Protein AF-A0A1X7CCR4-F1 (afdb_monomer_lite)

Sequence (120 aa):
MRDNLETMSAADPETPAPAPQPGSATERMTVRRAPNMIAFLITGAAVGAIAGLLVGALGPGSLAYTRGAIIGFFLMTFLIVGATVGAVVALVLDRISLKRSRHVTAEVQDLHGADERPGT

Secondary structure (DSSP, 8-state):
---------------PPPP-----------------HHHHHHHHHHHHHHHHHHHHHHSPP-SSS-HHHHHHHHHHHHHHHHHHHHHHHHHHHHHHHHHH-------------SSS----

pLDDT: mean 73.58, std 18.91, range [41.56, 98.25]

Radius of gyration: 36.18 Å; chains: 1; bounding box: 60×36×118 Å

Organism: NCBI:txid1049583

Structure (mmCIF, N/CA/C/O backbone):
data_AF-A0A1X7CCR4-F1
#
_entry.id   AF-A0A1X7CCR4-F1
#
loop_
_atom_site.group_PDB
_atom_site.id
_atom_site.type_symbol
_atom_site.label_atom_id
_atom_site.label_alt_id
_atom_site.label_comp_id
_atom_site.label_asym_id
_atom_site.label_entity_id
_atom_site.label_seq_id
_atom_site.pdbx_PDB_ins_code
_atom_site.Cartn_x
_atom_site.Cartn_y
_atom_site.Cartn_z
_atom_site.occupancy
_atom_site.B_iso_or_equiv
_atom_site.auth_seq_id
_atom_site.auth_comp_id
_atom_site.auth_asym_id
_atom_site.auth_atom_id
_atom_site.pdbx_PDB_model_num
ATOM 1 N N . MET A 1 1 ? -44.378 9.921 91.751 1.00 42.47 1 MET A N 1
ATOM 2 C CA . MET A 1 1 ? -45.245 9.791 90.563 1.00 42.47 1 MET A CA 1
ATOM 3 C C . MET A 1 1 ? -44.641 10.675 89.485 1.00 42.47 1 MET A C 1
ATOM 5 O O . MET A 1 1 ? -44.371 11.830 89.780 1.00 42.47 1 MET A O 1
ATOM 9 N N . ARG A 1 2 ? -44.289 10.099 88.334 1.00 49.44 2 ARG A N 1
ATOM 10 C CA . ARG A 1 2 ? -43.786 10.803 87.142 1.00 49.44 2 ARG A CA 1
ATOM 11 C C . ARG A 1 2 ? -44.947 11.569 86.526 1.00 49.44 2 ARG A C 1
ATOM 13 O O . ARG A 1 2 ? -45.966 10.916 86.424 1.00 49.44 2 ARG A O 1
ATOM 20 N N . ASP A 1 3 ? -44.753 12.825 86.120 1.00 57.34 3 ASP A N 1
ATOM 21 C CA . ASP A 1 3 ? -45.536 13.530 85.088 1.00 57.34 3 ASP A CA 1
ATOM 22 C C . ASP A 1 3 ? -44.763 14.800 84.681 1.00 57.34 3 ASP A C 1
ATOM 24 O O . ASP A 1 3 ? -45.039 15.902 85.148 1.00 57.34 3 ASP A O 1
ATOM 28 N N . ASN A 1 4 ? -43.721 14.636 83.860 1.00 52.50 4 ASN A N 1
ATOM 29 C CA . ASN A 1 4 ? -43.074 15.766 83.195 1.00 52.50 4 ASN A CA 1
ATOM 30 C C . ASN A 1 4 ? -43.698 15.916 81.810 1.00 52.50 4 ASN A C 1
ATOM 32 O O . ASN A 1 4 ? -43.612 15.007 80.988 1.00 52.50 4 ASN A O 1
ATOM 36 N N . LEU A 1 5 ? -44.323 17.076 81.627 1.00 58.50 5 LEU A N 1
ATOM 37 C CA . LEU A 1 5 ? -44.929 17.611 80.419 1.00 58.50 5 LEU A CA 1
ATOM 38 C C . LEU A 1 5 ? -44.120 17.302 79.153 1.00 58.50 5 LEU A C 1
ATOM 40 O O . LEU A 1 5 ? -43.003 17.789 78.969 1.00 58.50 5 LEU A O 1
ATOM 44 N N . GLU A 1 6 ? -44.757 16.587 78.236 1.00 53.25 6 GLU A N 1
ATOM 45 C CA . GLU A 1 6 ? -44.527 16.778 76.813 1.00 53.25 6 GLU A CA 1
ATOM 46 C C . GLU A 1 6 ? -45.135 18.120 76.372 1.00 53.25 6 GLU A C 1
ATOM 48 O O . GLU A 1 6 ? -46.172 18.555 76.877 1.00 53.25 6 GLU A O 1
ATOM 53 N N . THR A 1 7 ? -44.549 18.692 75.320 1.00 53.72 7 THR A N 1
ATOM 54 C CA . THR A 1 7 ? -45.084 19.767 74.461 1.00 53.72 7 THR A CA 1
ATOM 55 C C . THR A 1 7 ? -44.948 21.212 74.960 1.00 53.72 7 THR A C 1
ATOM 57 O O . THR A 1 7 ? -45.849 21.775 75.565 1.00 53.72 7 THR A O 1
ATOM 60 N N . MET A 1 8 ? -43.860 21.878 74.556 1.00 49.19 8 MET A N 1
ATOM 61 C CA . MET A 1 8 ? -43.960 23.013 73.623 1.00 49.19 8 MET A CA 1
ATOM 62 C C . MET A 1 8 ? -42.579 23.405 73.081 1.00 49.19 8 MET A C 1
ATOM 64 O O . MET A 1 8 ? -41.772 24.034 73.754 1.00 49.19 8 MET A O 1
ATOM 68 N N . SER A 1 9 ? -42.378 23.060 71.806 1.00 55.12 9 SER A N 1
ATOM 69 C CA . SER A 1 9 ? -41.812 23.960 70.801 1.00 55.12 9 SER A CA 1
ATOM 70 C C . SER A 1 9 ? -40.416 24.521 71.092 1.00 55.12 9 SER A C 1
ATOM 72 O O . SER A 1 9 ? -40.225 25.737 71.153 1.00 55.12 9 SER A O 1
ATOM 74 N N . ALA A 1 10 ? -39.418 23.637 71.180 1.00 51.81 10 ALA A N 1
ATOM 75 C CA . ALA A 1 10 ? -38.071 24.033 70.792 1.00 51.81 10 ALA A CA 1
ATOM 76 C C . ALA A 1 10 ? -38.133 24.460 69.319 1.00 51.81 10 ALA A C 1
ATOM 78 O O . ALA A 1 10 ? -38.571 23.689 68.467 1.00 51.81 10 ALA A O 1
ATOM 79 N N . ALA A 1 11 ? -37.788 25.721 69.070 1.00 53.59 11 ALA A N 1
ATOM 80 C CA . ALA A 1 11 ? -37.658 26.286 67.743 1.00 53.59 11 ALA A CA 1
ATOM 81 C C . ALA A 1 11 ? -36.827 25.343 66.868 1.00 53.59 11 ALA A C 1
ATOM 83 O O . ALA A 1 11 ? -35.721 24.971 67.251 1.00 53.59 11 ALA A O 1
ATOM 84 N N . ASP A 1 12 ? -37.392 24.959 65.732 1.00 51.50 12 ASP A N 1
ATOM 85 C CA . ASP A 1 12 ? -36.702 24.303 64.633 1.00 51.50 12 ASP A CA 1
ATOM 86 C C . ASP A 1 12 ? -35.875 25.408 63.954 1.00 51.50 12 ASP A C 1
ATOM 88 O O . ASP A 1 12 ? -36.466 26.286 63.313 1.00 51.50 12 ASP A O 1
ATOM 92 N N . PRO A 1 13 ? -34.545 25.516 64.159 1.00 55.09 13 PRO A N 1
ATOM 93 C CA . PRO A 1 13 ? -33.776 26.327 63.242 1.00 55.09 13 PRO A CA 1
ATOM 94 C C . PRO A 1 13 ? -33.810 25.556 61.930 1.00 55.09 13 PRO A C 1
ATOM 96 O O . PRO A 1 13 ? -33.347 24.417 61.890 1.00 55.09 13 PRO A O 1
ATOM 99 N N . GLU A 1 14 ? -34.384 26.170 60.893 1.00 59.03 14 GLU A N 1
ATOM 100 C CA . GLU A 1 14 ? -34.291 25.704 59.514 1.00 59.03 14 GLU A CA 1
ATOM 101 C C . GLU A 1 14 ? -32.907 25.105 59.276 1.00 59.03 14 GLU A C 1
ATOM 103 O O . GLU A 1 14 ? -31.919 25.819 59.108 1.00 59.03 14 GLU A O 1
ATOM 108 N N . THR A 1 15 ? -32.834 23.778 59.298 1.00 59.09 15 THR A N 1
ATOM 109 C CA . THR A 1 15 ? -31.696 23.069 58.746 1.00 59.09 15 THR A CA 1
ATOM 110 C C . THR A 1 15 ? -31.856 23.274 57.252 1.00 59.09 15 THR A C 1
ATOM 112 O O . THR A 1 15 ? -32.848 22.780 56.707 1.00 59.09 15 THR A O 1
ATOM 115 N N . PRO A 1 16 ? -30.971 24.028 56.572 1.00 63.03 16 PRO A N 1
ATOM 116 C CA . PRO A 1 16 ? -31.104 24.203 55.139 1.00 63.03 16 PRO A CA 1
ATOM 117 C C . PRO A 1 16 ? -31.122 22.812 54.517 1.00 63.03 16 PRO A C 1
ATOM 119 O O . PRO A 1 16 ? -30.173 22.040 54.681 1.00 63.03 16 PRO A O 1
ATOM 122 N N . ALA A 1 17 ? -32.243 22.462 53.882 1.00 64.06 17 ALA A N 1
ATOM 123 C CA . ALA A 1 17 ? -32.366 21.203 53.174 1.00 64.06 17 ALA A CA 1
ATOM 124 C C . ALA A 1 17 ? -31.153 21.083 52.237 1.00 64.06 17 ALA A C 1
ATOM 126 O O . ALA A 1 17 ? -30.835 22.065 51.556 1.00 64.06 17 ALA A O 1
ATOM 127 N N . PRO A 1 18 ? -30.449 19.938 52.215 1.00 64.31 18 PRO A N 1
ATOM 128 C CA . PRO A 1 18 ? -29.300 19.759 51.343 1.00 64.31 18 PRO A CA 1
ATOM 129 C C . PRO A 1 18 ? -29.671 20.182 49.921 1.00 64.31 18 PRO A C 1
ATOM 131 O O . PRO A 1 18 ? -30.595 19.623 49.326 1.00 64.31 18 PRO A O 1
ATOM 134 N N . ALA A 1 19 ? -28.990 21.206 49.397 1.00 61.56 19 ALA A N 1
ATOM 135 C CA . ALA A 1 19 ? -29.158 21.614 48.011 1.00 61.56 19 ALA A CA 1
ATOM 136 C C . ALA A 1 19 ? -28.938 20.377 47.120 1.00 61.56 19 ALA A C 1
ATOM 138 O O . ALA A 1 19 ? -28.028 19.595 47.419 1.00 61.56 19 ALA A O 1
ATOM 139 N N . PRO A 1 20 ? -29.743 20.166 46.060 1.00 55.34 20 PRO A N 1
ATOM 140 C CA . PRO A 1 20 ? -29.570 19.033 45.163 1.00 55.34 20 PRO A CA 1
ATOM 141 C C . PRO A 1 20 ? -28.127 19.005 44.657 1.00 55.34 20 PRO A C 1
ATOM 143 O O . PRO A 1 20 ? -27.732 19.855 43.861 1.00 55.34 20 PRO A O 1
ATOM 146 N N . GLN A 1 21 ? -27.323 18.065 45.159 1.00 57.56 21 GLN A N 1
ATOM 147 C CA . GLN A 1 21 ? -25.978 17.847 44.644 1.00 57.56 21 GLN A CA 1
ATOM 148 C C . GLN A 1 21 ? -26.149 17.462 43.173 1.00 57.56 21 GLN A C 1
ATOM 150 O O . GLN A 1 21 ? -26.845 16.477 42.899 1.00 57.56 21 GLN A O 1
ATOM 155 N N . PRO A 1 22 ? -25.595 18.233 42.218 1.00 55.69 22 PRO A N 1
ATOM 156 C CA . PRO A 1 22 ? -25.604 17.828 40.827 1.00 55.69 22 PRO A CA 1
ATOM 157 C C . PRO A 1 22 ? -24.919 16.467 40.773 1.00 55.69 22 PRO A C 1
ATOM 159 O O . PRO A 1 22 ? -23.750 16.342 41.133 1.00 55.69 22 PRO A O 1
ATOM 162 N N . GLY A 1 23 ? -25.696 15.441 40.428 1.00 51.53 23 GLY A N 1
ATOM 163 C CA . GLY A 1 23 ? -25.233 14.067 40.391 1.00 51.53 23 GLY A CA 1
ATOM 164 C C . GLY A 1 23 ? -23.936 13.962 39.601 1.00 51.53 23 GLY A C 1
ATOM 165 O O . GLY A 1 23 ? -23.782 14.584 38.550 1.00 51.53 23 GLY A O 1
ATOM 166 N N . SER A 1 24 ? -23.024 13.166 40.143 1.00 50.66 24 SER A N 1
ATOM 167 C CA . SER A 1 24 ? -21.851 12.616 39.480 1.00 50.66 24 SER A CA 1
ATOM 168 C C . SER A 1 24 ? -22.153 12.270 38.019 1.00 50.66 24 SER A C 1
ATOM 170 O O . SER A 1 24 ? -22.713 11.221 37.692 1.00 50.66 24 SER A O 1
ATOM 172 N N . ALA A 1 25 ? -21.789 13.174 37.113 1.00 56.50 25 ALA A N 1
ATOM 173 C CA . ALA A 1 25 ? -21.865 12.926 35.687 1.00 56.50 25 ALA A CA 1
ATOM 174 C C . ALA A 1 25 ? -20.730 11.960 35.333 1.00 56.50 25 ALA A C 1
ATOM 176 O O . ALA A 1 25 ? -19.620 12.366 35.013 1.00 56.50 25 ALA A O 1
ATOM 177 N N . THR A 1 26 ? -21.001 10.659 35.452 1.00 52.31 26 THR A N 1
ATOM 178 C CA . THR A 1 26 ? -20.117 9.587 34.990 1.00 52.31 26 THR A CA 1
ATOM 179 C C . THR A 1 26 ? -19.919 9.733 33.480 1.00 52.31 26 THR A C 1
ATOM 181 O O . THR A 1 26 ? -20.725 9.240 32.684 1.00 52.31 26 THR A O 1
ATOM 184 N N . GLU A 1 27 ? -18.870 10.436 33.061 1.00 60.62 27 GLU A N 1
ATOM 185 C CA . GLU A 1 27 ? -18.566 10.625 31.647 1.00 60.62 27 GLU A CA 1
ATOM 186 C C . GLU A 1 27 ? -17.946 9.337 31.086 1.00 60.62 27 GLU A C 1
ATOM 188 O O . GLU A 1 27 ? -16.762 9.038 31.237 1.00 60.62 27 GLU A O 1
ATOM 193 N N . ARG A 1 28 ? -18.789 8.507 30.461 1.00 49.12 28 ARG A N 1
ATOM 194 C CA . ARG A 1 28 ? -18.370 7.272 29.786 1.00 49.12 28 ARG A CA 1
ATOM 195 C C . ARG A 1 28 ? -17.549 7.602 28.540 1.00 49.12 28 ARG A C 1
ATOM 1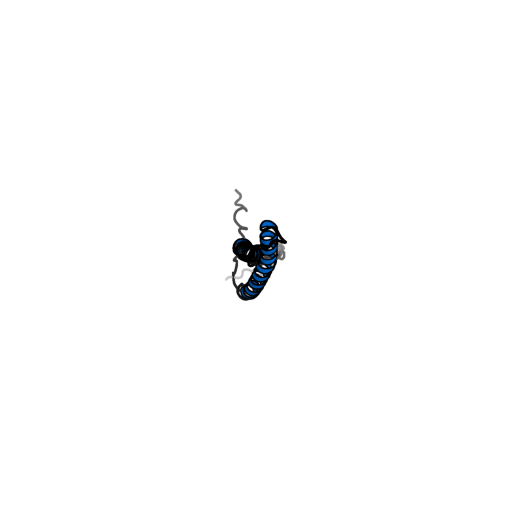97 O O . ARG A 1 28 ? -18.088 7.672 27.437 1.00 49.12 28 ARG A O 1
ATOM 204 N N . MET A 1 29 ? -16.235 7.730 28.687 1.00 56.19 29 MET A N 1
ATOM 205 C CA . MET A 1 29 ? -15.336 7.873 27.544 1.00 56.19 29 MET A CA 1
ATOM 206 C C . MET A 1 29 ? -15.056 6.502 26.909 1.00 56.19 29 MET A C 1
ATOM 208 O O . MET A 1 29 ? -14.300 5.679 27.424 1.00 56.19 29 MET A O 1
ATOM 212 N N . THR A 1 30 ? -15.684 6.225 25.764 1.00 58.41 30 THR A N 1
ATOM 213 C CA . THR A 1 30 ? -15.429 4.995 25.004 1.00 58.41 30 THR A CA 1
ATOM 214 C C . THR A 1 30 ? -14.093 5.109 24.271 1.00 58.41 30 THR A C 1
ATOM 216 O O . THR A 1 30 ? -13.998 5.802 23.255 1.00 58.41 30 THR A O 1
ATOM 219 N N . VAL A 1 31 ? -13.054 4.410 24.731 1.00 57.44 31 VAL A N 1
ATOM 220 C CA . VAL A 1 31 ? -11.801 4.295 23.969 1.00 57.44 31 VAL A CA 1
ATOM 221 C C . VAL A 1 31 ? -12.041 3.365 22.778 1.00 57.44 31 VAL A C 1
ATOM 223 O O . VAL A 1 31 ? -11.957 2.141 22.880 1.00 57.44 31 VAL A O 1
ATOM 226 N N . ARG A 1 32 ? -12.355 3.939 21.612 1.00 55.50 32 ARG A N 1
ATOM 227 C CA . ARG A 1 32 ? -12.316 3.208 20.340 1.00 55.50 32 ARG A CA 1
ATOM 228 C C . ARG A 1 32 ? -10.851 2.950 19.987 1.00 55.50 32 ARG A C 1
ATOM 230 O O . ARG A 1 32 ? -10.178 3.833 19.465 1.00 55.50 32 ARG A O 1
ATOM 237 N N . ARG A 1 33 ? -10.347 1.734 20.217 1.00 57.75 33 ARG A N 1
ATOM 238 C CA . ARG A 1 33 ? -9.147 1.274 19.502 1.00 57.75 33 ARG A CA 1
ATOM 239 C C . ARG A 1 33 ? -9.526 1.104 18.033 1.00 57.75 33 ARG A C 1
ATOM 241 O O . ARG A 1 33 ? -10.094 0.082 17.664 1.00 57.75 33 ARG A O 1
ATOM 248 N N . ALA A 1 34 ? -9.265 2.129 17.225 1.00 57.56 34 ALA A N 1
ATOM 249 C CA . ALA A 1 34 ? -9.381 2.035 15.780 1.00 57.56 34 ALA A CA 1
ATOM 250 C C . ALA A 1 34 ? -8.273 1.096 15.257 1.00 57.56 34 ALA A C 1
ATOM 252 O O . ALA A 1 34 ? -7.095 1.318 15.556 1.00 57.56 34 ALA A O 1
ATOM 253 N N . PRO A 1 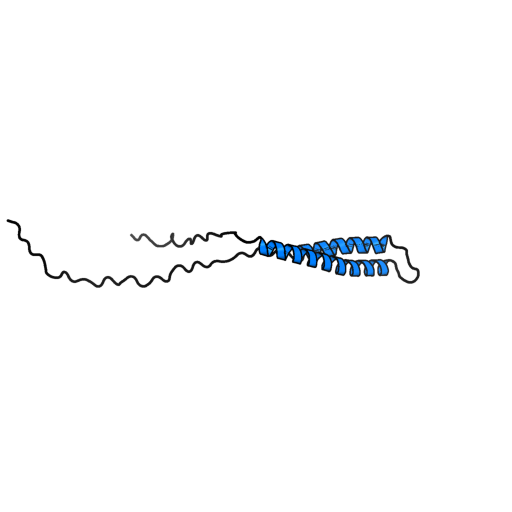35 ? -8.616 0.035 14.516 1.00 63.91 35 PRO A N 1
ATOM 254 C CA . PRO A 1 35 ? -7.661 -0.749 13.742 1.00 63.91 35 PRO A CA 1
ATOM 255 C C . PRO A 1 35 ? -6.823 0.164 12.840 1.00 63.91 35 PRO A C 1
ATOM 257 O O . PRO A 1 35 ? -7.342 1.076 12.197 1.00 63.91 35 PRO A O 1
ATOM 260 N N . ASN A 1 36 ? -5.508 -0.054 12.806 1.00 73.62 36 ASN A N 1
ATOM 261 C CA . ASN A 1 36 ? -4.596 0.825 12.078 1.00 73.62 36 ASN A CA 1
ATOM 262 C C . ASN A 1 36 ? -4.676 0.566 10.561 1.00 73.62 36 ASN A C 1
ATOM 264 O O . ASN A 1 36 ? -3.934 -0.251 10.014 1.00 73.62 36 ASN A O 1
ATOM 268 N N . MET A 1 37 ? -5.567 1.290 9.879 1.00 77.81 37 MET A N 1
ATOM 269 C CA . MET A 1 37 ? -5.731 1.234 8.421 1.00 77.81 37 MET A CA 1
ATOM 270 C C . MET A 1 37 ? -4.442 1.607 7.670 1.00 77.81 37 MET A C 1
ATOM 272 O O . MET A 1 37 ? -4.145 1.030 6.624 1.00 77.81 37 MET A O 1
ATOM 276 N N . ILE A 1 38 ? -3.644 2.525 8.223 1.00 84.19 38 ILE A N 1
ATOM 277 C CA . ILE A 1 38 ? -2.392 2.986 7.611 1.00 84.19 38 ILE A CA 1
ATOM 278 C C . ILE A 1 38 ? -1.360 1.850 7.568 1.00 84.19 38 ILE A C 1
ATOM 280 O O . ILE A 1 38 ? -0.684 1.681 6.556 1.00 84.19 38 ILE A O 1
ATOM 284 N N . ALA A 1 39 ? -1.275 1.021 8.613 1.00 87.19 39 ALA A N 1
ATOM 285 C CA . ALA A 1 39 ? -0.347 -0.112 8.645 1.00 87.19 39 ALA A CA 1
ATOM 286 C C . ALA A 1 39 ? -0.619 -1.120 7.513 1.00 87.19 39 ALA A C 1
ATOM 288 O O . ALA A 1 39 ? 0.315 -1.587 6.857 1.00 87.19 39 ALA A O 1
ATOM 289 N N . PHE A 1 40 ? -1.890 -1.420 7.236 1.00 88.38 40 PHE A N 1
ATOM 290 C CA . PHE A 1 40 ? -2.271 -2.326 6.147 1.00 88.38 40 PHE A CA 1
ATOM 291 C C . PHE A 1 40 ? -2.039 -1.724 4.761 1.00 88.38 40 PHE A C 1
ATOM 293 O O . PHE A 1 40 ? -1.567 -2.424 3.866 1.00 88.38 40 PHE A O 1
ATOM 300 N N . LEU A 1 41 ? -2.317 -0.429 4.595 1.00 92.38 41 LEU A N 1
ATOM 301 C CA . LEU A 1 41 ? -1.992 0.317 3.379 1.00 92.38 41 LEU A CA 1
ATOM 302 C C . LEU A 1 41 ? -0.491 0.258 3.072 1.00 92.38 41 LEU A C 1
ATOM 304 O O . LEU A 1 41 ? -0.113 -0.124 1.968 1.00 92.38 41 LEU A O 1
ATOM 308 N N . ILE A 1 42 ? 0.358 0.579 4.056 1.00 94.62 42 ILE A N 1
ATOM 309 C CA . ILE A 1 42 ? 1.822 0.559 3.906 1.00 94.62 42 ILE A CA 1
ATOM 310 C C . ILE A 1 42 ? 2.312 -0.855 3.600 1.00 94.62 42 ILE A C 1
ATOM 312 O O . ILE A 1 42 ? 3.120 -1.035 2.694 1.00 94.62 42 ILE A O 1
ATOM 316 N N . THR A 1 43 ? 1.806 -1.863 4.313 1.00 94.06 43 THR A N 1
ATOM 317 C CA . THR A 1 43 ? 2.206 -3.259 4.089 1.00 94.06 43 THR A CA 1
ATOM 318 C C . THR A 1 43 ? 1.827 -3.719 2.682 1.00 94.06 43 THR A C 1
ATOM 320 O O . THR A 1 43 ? 2.663 -4.271 1.971 1.00 94.06 43 THR A O 1
ATOM 323 N N . GLY A 1 44 ? 0.596 -3.444 2.239 1.00 95.56 44 GLY A N 1
ATOM 324 C CA . GLY A 1 44 ? 0.143 -3.769 0.886 1.00 95.56 44 GLY A CA 1
ATOM 325 C C . GLY A 1 44 ? 0.947 -3.042 -0.195 1.00 95.56 44 GLY A C 1
ATOM 326 O O . GLY A 1 44 ? 1.386 -3.667 -1.159 1.00 95.56 44 GLY A O 1
ATOM 327 N N . ALA A 1 45 ? 1.207 -1.745 -0.011 1.00 97.00 45 ALA A N 1
ATOM 328 C CA . ALA A 1 45 ? 2.044 -0.949 -0.906 1.00 97.00 45 ALA A CA 1
ATOM 329 C C . ALA A 1 45 ? 3.481 -1.485 -0.979 1.00 97.00 45 ALA A C 1
ATOM 331 O O . ALA A 1 45 ? 4.041 -1.571 -2.067 1.00 97.00 45 ALA A O 1
ATOM 332 N N . ALA A 1 46 ? 4.063 -1.882 0.156 1.00 97.69 46 ALA A N 1
ATOM 333 C CA . ALA A 1 46 ? 5.409 -2.440 0.226 1.00 97.69 46 ALA A CA 1
ATOM 334 C C . ALA A 1 46 ? 5.502 -3.788 -0.501 1.00 97.69 46 ALA A C 1
ATOM 336 O O . ALA A 1 46 ? 6.393 -3.979 -1.326 1.00 97.69 46 ALA A O 1
ATOM 337 N N . VAL A 1 47 ? 4.553 -4.698 -0.258 1.00 97.75 47 VAL A N 1
ATOM 338 C CA . VAL A 1 47 ? 4.478 -5.988 -0.966 1.00 97.75 47 VAL A CA 1
ATOM 339 C C . VAL A 1 47 ? 4.298 -5.768 -2.470 1.00 97.75 47 VAL A C 1
ATOM 341 O O . VAL A 1 47 ? 4.995 -6.390 -3.272 1.00 97.75 47 VAL A O 1
ATOM 344 N N . GLY A 1 48 ? 3.418 -4.841 -2.858 1.00 97.50 48 GLY A N 1
ATOM 345 C CA . GLY A 1 48 ? 3.232 -4.433 -4.248 1.00 97.50 48 GLY A CA 1
ATOM 346 C C . GLY A 1 48 ? 4.517 -3.885 -4.869 1.00 97.50 48 GLY A C 1
ATOM 347 O O . GLY A 1 48 ? 4.942 -4.361 -5.916 1.00 97.50 48 GLY A O 1
ATOM 348 N N . ALA A 1 49 ? 5.193 -2.947 -4.209 1.00 97.94 49 ALA A N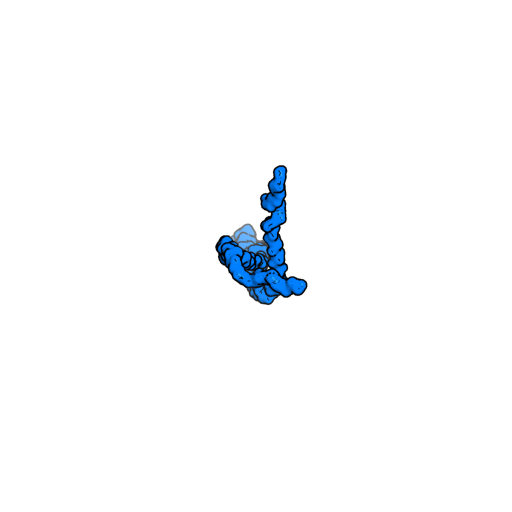 1
ATOM 349 C CA . ALA A 1 49 ? 6.448 -2.376 -4.689 1.00 97.94 49 ALA A CA 1
ATOM 350 C C . ALA A 1 49 ? 7.520 -3.448 -4.916 1.00 97.94 49 ALA A C 1
ATOM 352 O O . ALA A 1 49 ? 8.167 -3.442 -5.961 1.00 97.94 49 ALA A O 1
ATOM 353 N N . ILE A 1 50 ? 7.668 -4.402 -3.989 1.00 97.88 50 ILE A N 1
ATOM 354 C CA . ILE A 1 50 ? 8.592 -5.534 -4.146 1.00 97.88 50 ILE A CA 1
ATOM 355 C C . ILE A 1 50 ? 8.225 -6.349 -5.391 1.00 97.88 50 ILE A C 1
ATOM 357 O O . ILE A 1 50 ? 9.094 -6.626 -6.216 1.00 97.88 50 ILE A O 1
ATOM 361 N N . ALA A 1 51 ? 6.947 -6.688 -5.576 1.00 97.12 51 ALA A N 1
ATOM 362 C CA . ALA A 1 51 ? 6.492 -7.411 -6.761 1.00 97.12 51 ALA A CA 1
ATOM 363 C C . ALA A 1 51 ? 6.749 -6.623 -8.059 1.00 97.12 51 ALA A C 1
ATOM 365 O O . ALA A 1 51 ? 7.278 -7.185 -9.015 1.00 97.12 51 ALA A O 1
ATOM 366 N N . GLY A 1 52 ? 6.455 -5.320 -8.087 1.00 95.69 52 GLY A N 1
ATOM 367 C CA . GLY A 1 52 ? 6.698 -4.451 -9.241 1.00 95.69 52 GLY A CA 1
ATOM 368 C C . GLY A 1 52 ? 8.183 -4.326 -9.590 1.00 95.69 52 GLY A C 1
ATOM 369 O O . GLY A 1 52 ? 8.548 -4.394 -10.764 1.00 95.69 52 GLY A O 1
ATOM 370 N N . LEU A 1 53 ? 9.052 -4.228 -8.578 1.00 96.31 53 LEU A N 1
ATOM 371 C CA . LEU A 1 53 ? 10.505 -4.255 -8.756 1.00 96.31 53 LEU A CA 1
ATOM 372 C C . LEU A 1 53 ? 10.972 -5.582 -9.350 1.00 96.31 53 LEU A C 1
ATOM 374 O O . LEU A 1 53 ? 11.741 -5.571 -10.306 1.00 96.31 53 LEU A O 1
ATOM 378 N N . LEU A 1 54 ? 10.496 -6.715 -8.826 1.00 95.94 54 LEU A N 1
ATOM 379 C CA . LEU A 1 54 ? 10.844 -8.035 -9.354 1.00 95.94 54 LEU A CA 1
ATOM 380 C C . LEU A 1 54 ? 10.377 -8.196 -10.801 1.00 95.94 54 LEU A C 1
ATOM 382 O O . LEU A 1 54 ? 11.162 -8.622 -11.642 1.00 95.94 54 LEU A O 1
ATOM 386 N N . VAL A 1 55 ? 9.144 -7.798 -11.119 1.00 94.69 55 VAL A N 1
ATOM 387 C CA . VAL A 1 55 ? 8.606 -7.858 -12.486 1.00 94.69 55 VAL A CA 1
ATOM 388 C C . VAL A 1 55 ? 9.413 -6.969 -13.431 1.00 94.69 55 VAL A C 1
ATOM 390 O O . VAL A 1 55 ? 9.812 -7.421 -14.501 1.00 94.69 55 VAL A O 1
ATOM 393 N N . GLY A 1 56 ? 9.715 -5.729 -13.043 1.00 92.69 56 GLY A N 1
ATOM 394 C CA . GLY A 1 56 ? 10.500 -4.819 -13.876 1.00 92.69 56 GLY A CA 1
ATOM 395 C C . GLY A 1 56 ? 11.971 -5.228 -14.023 1.00 92.69 56 GLY A C 1
ATOM 396 O O . GLY A 1 56 ? 12.581 -4.988 -15.066 1.00 92.69 56 GLY A O 1
ATOM 397 N N . ALA A 1 57 ? 12.560 -5.849 -12.998 1.00 92.19 57 ALA A N 1
ATOM 398 C CA . ALA A 1 57 ? 13.963 -6.254 -12.990 1.00 92.19 57 ALA A CA 1
ATOM 399 C C . ALA A 1 57 ? 14.199 -7.616 -13.658 1.00 92.19 57 ALA A C 1
ATOM 401 O O . ALA A 1 57 ? 15.180 -7.771 -14.380 1.00 92.19 57 ALA A O 1
ATOM 402 N N . LEU A 1 58 ? 13.314 -8.594 -13.470 1.00 93.31 58 LEU A N 1
ATOM 403 C CA . LEU A 1 58 ? 13.445 -9.928 -14.072 1.00 93.31 58 LEU A CA 1
ATOM 404 C C . LEU A 1 58 ? 12.715 -10.033 -15.417 1.00 93.31 58 LEU A C 1
ATOM 406 O O . LEU A 1 58 ? 12.972 -10.961 -16.181 1.00 93.31 58 LEU A O 1
ATOM 410 N N . GLY A 1 59 ? 11.825 -9.088 -15.721 1.00 86.62 59 GLY A N 1
ATOM 411 C CA . GLY A 1 59 ? 11.092 -9.050 -16.977 1.00 86.62 59 GLY A CA 1
ATOM 412 C C . GLY A 1 59 ? 12.000 -8.890 -18.205 1.00 86.62 59 GLY A C 1
ATOM 413 O O . GLY A 1 59 ? 13.121 -8.357 -18.110 1.00 86.62 59 GLY A O 1
ATOM 414 N N . PRO A 1 60 ? 11.517 -9.333 -19.381 1.00 81.75 60 PRO A N 1
ATOM 415 C CA . PRO A 1 60 ? 12.240 -9.181 -20.632 1.00 81.75 60 PRO A CA 1
ATOM 416 C C . PRO A 1 60 ? 12.496 -7.699 -20.913 1.00 81.75 60 PRO A C 1
ATOM 418 O O . PRO A 1 60 ? 11.628 -6.844 -20.732 1.00 81.75 60 PRO A O 1
ATOM 421 N N . GLY A 1 61 ? 13.723 -7.389 -21.331 1.00 79.88 61 GLY A N 1
ATOM 422 C CA . GLY A 1 61 ? 14.064 -6.037 -21.760 1.00 79.88 61 GLY A CA 1
ATOM 423 C C . GLY A 1 61 ? 13.281 -5.649 -23.012 1.00 79.88 61 GLY A C 1
ATOM 424 O O . GLY A 1 61 ? 12.848 -6.508 -23.778 1.00 79.88 61 GLY A O 1
ATOM 425 N N . SER A 1 62 ? 13.134 -4.349 -23.245 1.00 82.88 62 SER A N 1
ATOM 426 C CA . SER A 1 62 ? 12.578 -3.837 -24.495 1.00 82.88 62 SER A CA 1
ATOM 427 C C . SER A 1 62 ? 13.583 -2.901 -25.160 1.00 82.88 62 SER A C 1
ATOM 429 O O . SER A 1 62 ? 14.339 -2.224 -24.467 1.00 82.88 62 SER A O 1
ATOM 431 N N . LEU A 1 63 ? 13.575 -2.841 -26.494 1.00 82.19 63 LEU A N 1
ATOM 432 C CA . LEU A 1 63 ? 14.372 -1.855 -27.232 1.00 82.19 63 LEU A CA 1
ATOM 433 C C . LEU A 1 63 ? 13.709 -0.469 -27.262 1.00 82.19 63 LEU A C 1
ATOM 435 O O . LEU A 1 63 ? 14.391 0.528 -27.467 1.00 82.19 63 LEU A O 1
ATOM 439 N N . ALA A 1 64 ? 12.391 -0.408 -27.044 1.00 91.25 64 ALA A N 1
ATOM 440 C CA . ALA A 1 64 ? 11.611 0.830 -27.085 1.00 91.25 64 ALA A CA 1
ATOM 441 C C . ALA A 1 64 ? 11.639 1.614 -25.760 1.00 91.25 64 ALA A C 1
ATOM 443 O O . ALA A 1 64 ? 11.521 2.836 -25.754 1.00 91.25 64 ALA A O 1
ATOM 444 N N . TYR A 1 65 ? 11.802 0.918 -24.636 1.00 90.44 65 TYR A N 1
ATOM 445 C CA . TYR A 1 65 ? 11.768 1.483 -23.291 1.00 90.44 65 TYR A CA 1
ATOM 446 C C . TYR A 1 65 ? 13.004 1.091 -22.501 1.00 90.44 65 TYR A C 1
ATOM 448 O O . TYR A 1 65 ? 13.395 -0.079 -22.457 1.00 90.44 65 TYR A O 1
ATOM 456 N N . THR A 1 66 ? 13.575 2.075 -21.808 1.00 93.00 66 THR A N 1
ATOM 457 C CA . THR A 1 66 ? 14.687 1.844 -20.890 1.00 93.00 66 THR A CA 1
ATOM 458 C C . THR A 1 66 ? 14.237 0.973 -19.719 1.00 93.00 66 THR A C 1
ATOM 460 O O . THR A 1 66 ? 13.092 1.029 -19.263 1.00 93.00 66 THR A O 1
ATOM 463 N N . ARG A 1 67 ? 15.164 0.182 -19.176 1.00 90.19 67 ARG A N 1
ATOM 464 C CA . ARG A 1 67 ? 14.882 -0.691 -18.030 1.00 90.19 67 ARG A CA 1
ATOM 465 C C . ARG A 1 67 ? 14.396 0.092 -16.805 1.00 90.19 67 ARG A C 1
ATOM 467 O O . ARG A 1 67 ? 13.479 -0.358 -16.130 1.00 90.19 67 ARG A O 1
ATOM 474 N N . GLY A 1 68 ? 14.948 1.285 -16.570 1.00 93.25 68 GLY A N 1
ATOM 475 C CA . GLY A 1 68 ? 14.487 2.179 -15.504 1.00 93.25 68 GLY A CA 1
ATOM 476 C C . GLY A 1 68 ? 13.026 2.608 -15.671 1.00 93.25 68 GLY A C 1
ATOM 477 O O . GLY A 1 68 ? 12.283 2.599 -14.694 1.00 93.25 68 GLY A O 1
ATOM 478 N N . ALA A 1 69 ? 12.586 2.904 -16.901 1.00 95.44 69 ALA A N 1
ATOM 479 C CA . ALA A 1 69 ? 11.192 3.256 -17.176 1.00 95.44 69 ALA A CA 1
ATOM 480 C C . ALA A 1 69 ? 10.238 2.076 -16.929 1.00 95.44 69 ALA A C 1
ATOM 482 O O . ALA A 1 69 ? 9.196 2.255 -16.305 1.00 95.44 69 ALA A O 1
ATOM 483 N N . ILE A 1 70 ? 10.617 0.864 -17.353 1.00 95.06 70 ILE A N 1
ATOM 484 C CA . ILE A 1 70 ? 9.832 -0.360 -17.119 1.00 95.06 70 ILE A CA 1
ATOM 485 C C . ILE A 1 70 ? 9.699 -0.636 -15.614 1.00 95.06 70 ILE A C 1
ATOM 487 O O . ILE A 1 70 ? 8.594 -0.861 -15.121 1.00 95.06 70 ILE A O 1
ATOM 491 N N . ILE A 1 71 ? 10.811 -0.574 -14.874 1.00 95.56 71 ILE A N 1
ATOM 492 C CA . ILE A 1 71 ? 10.822 -0.761 -13.417 1.00 95.56 71 ILE A CA 1
ATOM 493 C C . ILE A 1 71 ? 9.956 0.295 -12.731 1.00 95.56 71 ILE A C 1
ATOM 495 O O . ILE A 1 71 ? 9.128 -0.054 -11.895 1.00 95.56 71 ILE A O 1
ATOM 499 N N . GLY A 1 72 ? 10.115 1.570 -13.092 1.00 96.06 72 GLY A N 1
ATOM 500 C CA . GLY A 1 72 ? 9.337 2.664 -12.515 1.00 96.06 72 GLY A CA 1
ATOM 501 C C . GLY A 1 72 ? 7.835 2.512 -12.760 1.00 96.06 72 GLY A C 1
ATOM 502 O O . GLY A 1 72 ? 7.047 2.685 -11.832 1.00 96.06 72 GLY A O 1
ATOM 503 N N . PHE A 1 73 ? 7.441 2.123 -13.977 1.00 96.06 73 PHE A N 1
ATOM 504 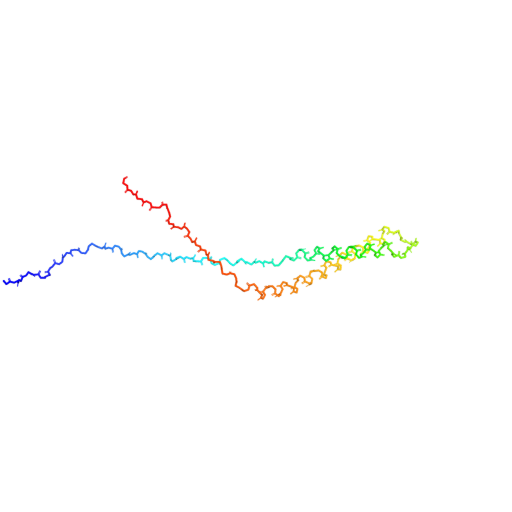C CA . PHE A 1 73 ? 6.045 1.856 -14.323 1.00 96.06 73 PHE A CA 1
ATOM 505 C C . PHE A 1 73 ? 5.460 0.740 -13.454 1.00 96.06 73 PHE A C 1
ATOM 507 O O . PHE A 1 73 ? 4.476 0.965 -12.752 1.00 96.06 73 PHE A O 1
ATOM 514 N N . PHE A 1 74 ? 6.094 -0.437 -13.430 1.00 96.31 74 PHE A N 1
ATOM 515 C CA . PHE A 1 74 ? 5.591 -1.559 -12.639 1.00 96.31 74 PHE A CA 1
ATOM 516 C C . PHE A 1 74 ? 5.621 -1.283 -11.138 1.00 96.31 74 PHE A C 1
ATOM 518 O O . PHE A 1 74 ? 4.674 -1.652 -10.451 1.00 96.31 74 PHE A O 1
ATOM 525 N N . LEU A 1 75 ? 6.645 -0.599 -10.624 1.00 97.31 75 LEU A N 1
ATOM 526 C CA . LEU A 1 75 ? 6.687 -0.171 -9.227 1.00 97.31 75 LEU A CA 1
ATOM 527 C C . LEU A 1 75 ? 5.472 0.693 -8.891 1.00 97.31 75 LEU A C 1
ATOM 529 O O . LEU A 1 75 ? 4.775 0.391 -7.929 1.00 97.31 75 LEU A O 1
ATOM 533 N N . MET A 1 76 ? 5.180 1.725 -9.687 1.00 97.94 76 MET A N 1
ATOM 534 C CA . MET A 1 76 ? 4.055 2.628 -9.430 1.00 97.94 76 MET A CA 1
ATOM 535 C C . MET A 1 76 ? 2.710 1.902 -9.544 1.00 97.94 76 MET A C 1
ATOM 537 O O . MET A 1 76 ? 1.859 2.020 -8.663 1.00 97.94 76 MET A O 1
ATOM 541 N N . THR A 1 77 ? 2.526 1.101 -10.597 1.00 97.81 77 THR A N 1
ATOM 542 C CA . THR A 1 77 ? 1.298 0.324 -10.808 1.00 97.81 77 THR A CA 1
ATOM 543 C C . THR A 1 77 ? 1.060 -0.658 -9.665 1.00 97.81 77 THR A C 1
ATOM 545 O O . THR A 1 77 ? -0.026 -0.672 -9.086 1.00 97.81 77 THR A O 1
ATOM 548 N N . PHE A 1 78 ? 2.065 -1.454 -9.294 1.00 97.94 78 PHE A N 1
ATOM 549 C CA . PHE A 1 78 ? 1.917 -2.422 -8.211 1.00 97.94 78 PHE A CA 1
ATOM 550 C C . PHE A 1 78 ? 1.839 -1.762 -6.834 1.00 97.94 78 PHE A C 1
ATOM 552 O O . PHE A 1 78 ? 1.197 -2.322 -5.951 1.00 97.94 78 PHE A O 1
ATOM 559 N N . LEU A 1 79 ? 2.422 -0.580 -6.632 1.00 97.88 79 LEU A N 1
ATOM 560 C CA . LEU A 1 79 ? 2.252 0.185 -5.397 1.00 97.88 79 LEU A CA 1
ATOM 561 C C . LEU A 1 79 ? 0.786 0.595 -5.211 1.00 97.88 79 LEU A C 1
ATOM 563 O O . LEU A 1 79 ? 0.226 0.375 -4.140 1.00 97.88 79 LEU A O 1
ATOM 567 N N . ILE A 1 80 ? 0.138 1.109 -6.263 1.00 98.25 80 ILE A N 1
ATOM 568 C CA . ILE A 1 80 ? -1.285 1.485 -6.234 1.00 98.25 80 ILE A CA 1
ATOM 569 C C . ILE A 1 80 ? -2.169 0.251 -6.023 1.00 98.25 80 ILE A C 1
ATOM 571 O O . ILE A 1 80 ? -3.041 0.253 -5.150 1.00 98.25 80 ILE A O 1
ATOM 575 N N . VAL A 1 81 ? -1.939 -0.820 -6.788 1.00 98.06 81 VAL A N 1
ATOM 576 C CA . VAL A 1 81 ? -2.710 -2.068 -6.665 1.00 98.06 81 VAL A CA 1
ATOM 577 C C . VAL A 1 81 ? -2.518 -2.688 -5.279 1.00 98.06 81 VAL A C 1
ATOM 579 O O . VAL A 1 81 ? -3.497 -3.012 -4.611 1.00 98.06 81 VAL A O 1
ATOM 582 N N . GLY A 1 82 ? -1.276 -2.792 -4.808 1.00 97.12 82 GLY A N 1
ATOM 583 C CA . GLY A 1 82 ? -0.932 -3.343 -3.499 1.00 97.12 82 GLY A CA 1
ATOM 584 C C . GLY A 1 82 ? -1.521 -2.534 -2.347 1.00 97.12 82 GLY A C 1
ATOM 585 O O . GLY A 1 82 ? -2.102 -3.113 -1.430 1.00 97.12 82 GLY A O 1
ATOM 586 N N . ALA A 1 83 ? -1.459 -1.201 -2.415 1.00 96.31 83 ALA A N 1
ATOM 587 C CA . ALA A 1 83 ? -2.101 -0.321 -1.441 1.00 96.31 83 ALA A CA 1
ATOM 588 C C . ALA A 1 83 ? -3.623 -0.515 -1.433 1.00 96.31 83 ALA A C 1
ATOM 590 O O . ALA A 1 83 ? -4.222 -0.637 -0.368 1.00 96.31 83 ALA A O 1
ATOM 591 N N . THR A 1 84 ? -4.247 -0.610 -2.610 1.00 96.25 84 THR A N 1
ATOM 592 C CA . THR A 1 84 ? -5.698 -0.811 -2.737 1.00 96.25 84 THR A CA 1
ATOM 593 C C . THR A 1 84 ? -6.121 -2.137 -2.111 1.00 96.25 84 THR A C 1
ATOM 595 O O . THR A 1 84 ? -7.039 -2.167 -1.295 1.00 96.25 84 THR A O 1
ATOM 598 N N . VAL A 1 85 ? -5.416 -3.230 -2.417 1.00 95.50 85 VAL A N 1
ATOM 599 C CA . VAL A 1 85 ? -5.675 -4.546 -1.811 1.00 95.50 85 VAL A CA 1
ATOM 600 C C . VAL A 1 85 ? -5.445 -4.501 -0.299 1.00 95.50 85 VAL A C 1
ATOM 602 O O . VAL A 1 85 ? -6.293 -4.967 0.459 1.00 95.50 85 VAL A O 1
ATOM 605 N N . GLY A 1 86 ? -4.349 -3.883 0.153 1.00 91.69 86 GLY A N 1
ATOM 606 C CA . GLY A 1 86 ? -4.058 -3.689 1.573 1.00 91.69 86 GLY A CA 1
ATOM 607 C C . GLY A 1 86 ? -5.169 -2.927 2.296 1.00 91.69 86 GLY A C 1
ATOM 608 O O . GLY A 1 86 ? -5.622 -3.363 3.350 1.00 91.69 86 GLY A O 1
ATOM 609 N N . ALA A 1 87 ? -5.681 -1.849 1.700 1.00 91.31 87 ALA A N 1
ATOM 610 C CA . ALA A 1 87 ? -6.799 -1.077 2.233 1.00 91.31 87 ALA A CA 1
ATOM 611 C C . ALA A 1 87 ? -8.093 -1.894 2.291 1.00 91.31 87 ALA A C 1
ATOM 613 O O . ALA A 1 87 ? -8.779 -1.870 3.308 1.00 91.31 87 ALA A O 1
ATOM 614 N N . VAL A 1 88 ? -8.423 -2.654 1.242 1.00 91.62 88 VAL A N 1
ATOM 615 C CA . VAL A 1 88 ? -9.608 -3.527 1.235 1.00 91.62 88 VAL A CA 1
ATOM 616 C C . VAL A 1 88 ? -9.519 -4.559 2.360 1.00 91.62 88 VAL A C 1
ATOM 618 O O . VAL A 1 88 ? -10.476 -4.722 3.115 1.00 91.62 88 VAL A O 1
ATOM 621 N N . VAL A 1 89 ? -8.362 -5.202 2.535 1.00 87.69 89 VAL A N 1
ATOM 622 C CA . VAL A 1 89 ? -8.122 -6.136 3.648 1.00 87.69 89 VAL A CA 1
ATOM 623 C C . VAL A 1 89 ? -8.254 -5.425 4.997 1.00 87.69 89 VAL A C 1
ATOM 625 O O . VAL A 1 89 ? -8.900 -5.956 5.902 1.00 87.69 89 VAL A O 1
ATOM 628 N N . ALA A 1 90 ? -7.719 -4.207 5.121 1.00 85.38 90 ALA A N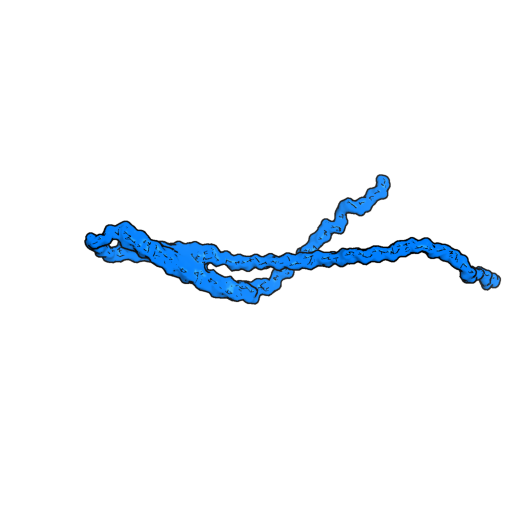 1
ATOM 629 C CA . ALA A 1 90 ? -7.859 -3.383 6.317 1.00 85.38 90 ALA A CA 1
ATOM 630 C C . ALA A 1 90 ? -9.328 -3.115 6.648 1.00 85.38 90 ALA A C 1
ATOM 632 O O . ALA A 1 90 ? -9.721 -3.285 7.792 1.00 85.38 90 ALA A O 1
ATOM 633 N N . LEU A 1 91 ? -10.144 -2.745 5.658 1.00 83.38 91 LEU A N 1
ATOM 634 C CA . LEU A 1 91 ? -11.570 -2.459 5.829 1.00 83.38 91 LEU A CA 1
ATOM 635 C C . LEU A 1 91 ? -12.364 -3.709 6.219 1.00 83.38 91 LEU A C 1
ATOM 637 O O . LEU A 1 91 ? -13.276 -3.637 7.043 1.00 83.38 91 LEU A O 1
ATOM 641 N N . VAL A 1 92 ? -12.017 -4.868 5.654 1.00 84.94 92 VAL A N 1
ATOM 642 C CA . VAL A 1 92 ? -12.634 -6.149 6.027 1.00 84.94 92 VAL A CA 1
ATOM 643 C C . VAL A 1 92 ? -12.296 -6.504 7.476 1.00 84.94 92 VAL A C 1
ATOM 645 O O . VAL A 1 92 ? -13.186 -6.877 8.242 1.00 84.94 92 VAL A O 1
ATOM 648 N N . LEU A 1 93 ? -11.037 -6.346 7.886 1.00 79.12 93 LEU A N 1
ATOM 649 C CA . LEU A 1 93 ? -10.617 -6.588 9.268 1.00 79.12 93 LEU A CA 1
ATOM 650 C C . LEU A 1 93 ? -11.175 -5.541 10.233 1.00 79.12 93 LEU A C 1
ATOM 652 O O . LEU A 1 93 ? -11.600 -5.897 11.330 1.00 79.12 93 LEU A O 1
ATOM 656 N N . ASP A 1 94 ? -11.253 -4.280 9.819 1.00 72.06 94 ASP A N 1
ATOM 657 C CA . ASP A 1 94 ? -11.853 -3.188 10.580 1.00 72.06 94 ASP A CA 1
ATOM 658 C C . ASP A 1 94 ? -13.335 -3.463 10.849 1.00 72.06 94 ASP A C 1
ATOM 660 O O . ASP A 1 94 ? -13.777 -3.401 11.994 1.00 72.06 94 ASP A O 1
ATOM 664 N N . ARG A 1 95 ? -14.086 -3.930 9.840 1.00 63.97 95 ARG A N 1
ATOM 665 C CA . ARG A 1 95 ? -15.474 -4.408 9.996 1.00 63.97 95 ARG A CA 1
ATOM 666 C C . ARG A 1 95 ? -15.602 -5.513 11.046 1.00 63.97 95 ARG A C 1
ATOM 668 O O . ARG A 1 95 ? -16.563 -5.513 11.817 1.00 63.97 95 ARG A O 1
ATOM 675 N N . ILE A 1 96 ? -14.660 -6.456 11.084 1.00 63.47 96 ILE A N 1
ATOM 676 C CA . ILE A 1 96 ? -14.660 -7.552 12.065 1.00 63.47 96 ILE A CA 1
ATOM 677 C C . ILE A 1 96 ? -14.294 -7.022 13.458 1.00 63.47 96 ILE A C 1
ATOM 679 O O . ILE A 1 96 ? -14.911 -7.411 14.452 1.00 63.47 96 ILE A O 1
ATOM 683 N N . SER A 1 97 ? -13.340 -6.097 13.536 1.00 56.34 97 SER A N 1
ATOM 684 C CA . SER A 1 97 ? -12.856 -5.520 14.789 1.00 56.34 97 SER A CA 1
ATOM 685 C C . SER A 1 97 ? -13.881 -4.576 15.425 1.00 56.34 97 SER A C 1
ATOM 687 O O . SER A 1 97 ? -14.115 -4.665 16.627 1.00 56.34 97 SER A O 1
ATOM 689 N N . LEU A 1 98 ? -14.600 -3.779 14.628 1.00 56.03 98 LEU A N 1
ATOM 690 C CA . LEU A 1 98 ? -15.771 -2.996 15.048 1.00 56.03 98 LEU A CA 1
ATOM 691 C C . LEU A 1 98 ? -16.836 -3.874 15.718 1.00 56.03 98 LEU A C 1
ATOM 693 O O . LEU A 1 98 ? -17.470 -3.453 16.683 1.00 56.0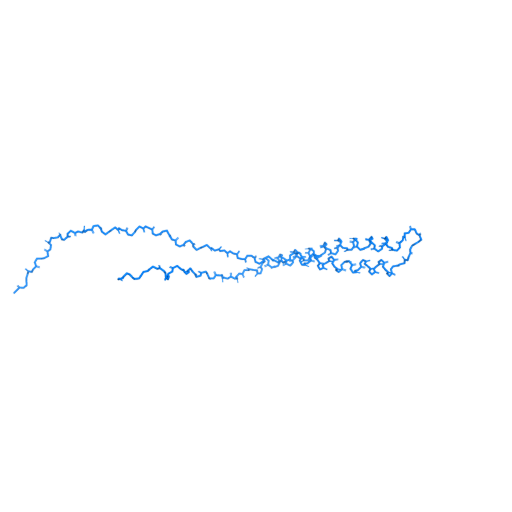3 98 LEU A O 1
ATOM 697 N N . LYS A 1 99 ? -17.012 -5.112 15.239 1.00 51.97 99 LYS A N 1
ATOM 698 C CA . LYS A 1 99 ? -17.947 -6.080 15.827 1.00 51.97 99 LYS A CA 1
ATOM 699 C C . LYS A 1 99 ? -17.395 -6.741 17.098 1.00 51.97 99 LYS A C 1
ATOM 701 O O . LYS A 1 99 ? -18.178 -7.192 17.932 1.00 51.97 99 LYS A O 1
ATOM 706 N N . ARG A 1 100 ? -16.066 -6.812 17.249 1.00 51.75 100 ARG A N 1
ATOM 707 C CA . ARG A 1 100 ? -15.381 -7.511 18.350 1.00 51.75 100 ARG A CA 1
ATOM 708 C C . ARG A 1 100 ? -14.955 -6.606 19.509 1.00 51.75 100 ARG A C 1
ATOM 710 O O . ARG A 1 100 ? -14.786 -7.111 20.610 1.00 51.75 100 ARG A O 1
ATOM 717 N N . SER A 1 101 ? -14.867 -5.291 19.326 1.00 47.12 101 SER A N 1
ATOM 718 C CA . SER A 1 101 ? -14.518 -4.324 20.386 1.00 47.12 101 SER A CA 1
ATOM 719 C C . SER A 1 101 ? -15.638 -4.049 21.403 1.00 47.12 101 SER A C 1
ATOM 721 O O . SER A 1 101 ? -15.625 -3.029 22.091 1.00 47.12 101 SER A O 1
ATOM 723 N N . ARG A 1 102 ? -16.607 -4.956 21.541 1.00 48.88 102 ARG A N 1
ATOM 724 C CA . ARG A 1 102 ? -17.579 -4.915 22.632 1.00 48.88 102 ARG A CA 1
ATOM 725 C C . ARG A 1 102 ? -16.872 -5.425 23.897 1.00 48.88 102 ARG A C 1
ATOM 727 O O . ARG A 1 102 ? -16.426 -6.566 23.912 1.00 48.88 102 ARG A O 1
ATOM 734 N N . HIS A 1 103 ? -16.835 -4.584 24.933 1.00 41.56 103 HIS A N 1
ATOM 735 C CA . HIS A 1 103 ? -16.408 -4.870 26.315 1.00 41.56 103 HIS A CA 1
ATOM 736 C C . HIS A 1 103 ? -14.918 -4.664 26.647 1.00 41.56 103 HIS A C 1
ATOM 738 O O . HIS A 1 103 ? -14.203 -5.604 26.970 1.00 41.56 103 HIS A O 1
ATOM 744 N N . VAL A 1 104 ? -14.469 -3.405 26.682 1.00 48.91 104 VAL A N 1
ATOM 745 C CA . VAL A 1 104 ? -13.466 -2.998 27.681 1.00 48.91 104 VAL A CA 1
ATOM 746 C C . VAL A 1 104 ? -14.141 -1.967 28.574 1.00 48.91 104 VAL A C 1
ATOM 748 O O . VAL A 1 104 ? -14.346 -0.820 28.183 1.00 48.91 104 VAL A O 1
ATOM 751 N N . THR A 1 105 ? -14.598 -2.437 29.728 1.00 46.41 105 THR A N 1
ATOM 752 C CA . THR A 1 105 ? -15.164 -1.633 30.808 1.00 46.41 105 THR A CA 1
ATOM 753 C C . THR A 1 105 ? -14.006 -0.871 31.445 1.00 46.41 105 THR A C 1
ATOM 755 O O . THR A 1 105 ? -13.130 -1.490 32.040 1.00 46.41 105 THR A O 1
ATOM 758 N N . ALA A 1 106 ? -13.948 0.445 31.258 1.00 51.78 106 ALA A N 1
ATOM 759 C CA . ALA A 1 106 ? -13.021 1.295 31.994 1.00 51.78 106 ALA A CA 1
ATOM 760 C C . ALA A 1 106 ? -13.742 1.791 33.251 1.00 51.78 106 ALA A C 1
ATOM 762 O O . ALA A 1 106 ? -14.745 2.497 33.153 1.00 51.78 106 ALA A O 1
ATOM 763 N N . GLU A 1 107 ? -13.265 1.358 34.413 1.00 54.72 107 GLU A N 1
ATOM 764 C CA . GLU A 1 107 ? -13.646 1.905 35.711 1.00 54.72 107 GLU A CA 1
ATOM 765 C C . GLU A 1 107 ? -12.813 3.175 35.927 1.00 54.72 107 GLU A C 1
ATOM 767 O O . GLU A 1 107 ? -11.588 3.112 36.021 1.00 54.72 107 GLU A O 1
ATOM 772 N N . VAL A 1 108 ? -13.468 4.337 35.898 1.00 56.69 108 VAL A N 1
ATOM 773 C CA . VAL A 1 108 ? -12.845 5.626 36.221 1.00 56.69 108 VAL A CA 1
ATOM 774 C C . VAL A 1 108 ? -13.075 5.852 37.708 1.00 56.69 108 VAL A C 1
ATOM 776 O O . VAL A 1 108 ? -14.215 5.992 38.142 1.00 56.69 108 VAL A O 1
ATOM 779 N N . GLN A 1 109 ? -11.999 5.822 38.490 1.00 55.03 109 GLN A N 1
ATOM 780 C CA . GLN A 1 109 ? -12.037 6.136 39.911 1.00 55.03 109 GLN A CA 1
ATOM 781 C C . GLN A 1 109 ? -11.729 7.629 40.069 1.00 55.03 109 GLN A C 1
ATOM 783 O O . GLN A 1 109 ? -10.586 8.049 39.884 1.00 55.03 109 GLN A O 1
ATOM 788 N N . ASP A 1 110 ? -12.752 8.432 40.366 1.00 52.88 110 ASP A N 1
ATOM 789 C CA . ASP A 1 110 ? -12.581 9.852 40.675 1.00 52.88 110 ASP A CA 1
ATOM 790 C C . ASP A 1 110 ? -11.843 9.994 42.013 1.00 52.88 110 ASP A C 1
ATOM 792 O O . ASP A 1 110 ? -12.396 9.767 43.090 1.00 52.88 110 ASP A O 1
ATOM 796 N N . LEU A 1 111 ? -10.567 10.377 41.951 1.00 62.22 111 LEU A N 1
ATOM 797 C CA . LEU A 1 111 ? -9.769 10.792 43.106 1.00 62.22 111 LEU A CA 1
ATOM 798 C C . LEU A 1 111 ? -10.174 12.217 43.529 1.00 62.22 111 LEU A C 1
ATOM 800 O O . LEU A 1 111 ? -9.375 13.145 43.445 1.00 62.22 111 LEU A O 1
ATOM 804 N N . HIS A 1 112 ? -11.420 12.414 43.963 1.00 62.47 112 HIS A N 1
ATOM 805 C CA . HIS A 1 112 ? -11.869 13.678 44.560 1.00 62.47 112 HIS A CA 1
ATOM 806 C C . HIS A 1 112 ? -12.045 13.556 46.080 1.00 62.47 112 HIS A C 1
ATOM 808 O O . HIS A 1 112 ? -13.150 13.675 46.598 1.00 62.47 112 HIS A O 1
ATOM 814 N N . GLY A 1 113 ? -10.966 13.291 46.826 1.00 59.44 113 GLY A N 1
ATOM 815 C CA . GLY A 1 113 ? -11.124 13.105 48.273 1.00 59.44 113 GLY A CA 1
ATOM 816 C C . GLY A 1 113 ? -9.874 13.102 49.142 1.00 59.44 113 GLY A C 1
ATOM 817 O O . GLY A 1 113 ? -9.877 12.381 50.133 1.00 59.44 113 GLY A O 1
ATOM 818 N N . ALA A 1 114 ? -8.818 13.853 48.813 1.00 61.84 114 ALA A N 1
ATOM 819 C CA . ALA A 1 114 ? -7.633 13.894 49.682 1.00 61.84 114 ALA A CA 1
ATOM 820 C C . ALA A 1 114 ? -7.164 15.284 50.146 1.00 61.84 114 ALA A C 1
ATOM 822 O O . ALA A 1 114 ? -6.270 15.319 50.982 1.00 61.84 114 ALA A O 1
ATOM 823 N N . ASP A 1 115 ? -7.776 16.395 49.710 1.00 59.81 115 ASP A N 1
ATOM 824 C CA . ASP A 1 115 ? -7.240 17.739 50.010 1.00 59.81 115 ASP A CA 1
ATOM 825 C C . ASP A 1 115 ? -8.226 18.715 50.683 1.00 59.81 115 ASP A C 1
ATOM 827 O O . ASP A 1 115 ? -8.021 19.927 50.639 1.00 59.81 115 ASP A O 1
ATOM 831 N N . GLU A 1 116 ? -9.264 18.235 51.380 1.00 64.06 116 GLU A N 1
ATOM 832 C CA . GLU A 1 116 ? -10.107 19.115 52.210 1.00 64.06 116 GLU A CA 1
ATOM 833 C C . GLU A 1 116 ? -10.153 18.714 53.699 1.00 64.06 116 GLU A C 1
ATOM 835 O O . GLU A 1 116 ? -11.080 18.072 54.177 1.00 64.06 116 GLU A O 1
ATOM 840 N N . ARG A 1 117 ? -9.136 19.234 54.411 1.00 67.38 117 ARG A N 1
ATOM 841 C CA . ARG A 1 117 ? -9.083 19.725 55.812 1.00 67.38 117 ARG A CA 1
ATOM 842 C C . ARG A 1 117 ? -9.180 18.726 56.979 1.00 67.38 117 ARG A C 1
ATOM 844 O O . ARG A 1 117 ? -10.182 18.049 57.173 1.00 67.38 117 ARG A O 1
ATOM 851 N N . PRO A 1 118 ? -8.257 18.881 57.942 1.00 55.12 118 PRO A N 1
ATOM 852 C CA . PRO A 1 118 ? -8.685 19.177 59.308 1.00 55.12 118 PRO A CA 1
ATOM 853 C C . PRO A 1 118 ? -8.062 20.492 59.779 1.00 55.12 118 PRO A C 1
ATOM 855 O O . PRO A 1 118 ? -6.843 20.646 59.804 1.00 55.12 118 PRO A O 1
ATOM 858 N N . GLY A 1 119 ? -8.912 21.452 60.139 1.00 67.44 119 GLY A N 1
ATOM 859 C CA . GLY A 1 119 ? -8.475 22.611 60.901 1.00 67.44 119 GLY A CA 1
ATOM 860 C C . GLY A 1 119 ? -8.200 22.221 62.349 1.00 67.44 119 GLY A C 1
ATOM 861 O O . GLY A 1 119 ? -9.033 21.554 62.958 1.00 67.44 119 GLY A O 1
ATOM 862 N N . THR A 1 120 ? -7.070 22.692 62.870 1.00 56.97 120 THR A N 1
ATOM 863 C CA . THR A 1 120 ? -6.898 23.237 64.226 1.00 56.97 120 THR A CA 1
ATOM 864 C C . THR A 1 120 ? -5.748 24.225 64.189 1.00 56.97 120 THR A C 1
ATOM 866 O O . THR A 1 120 ? -4.671 23.810 63.702 1.00 56.97 120 THR A O 1
#

Foldseek 3Di:
DDDDDDDDDDDDPPPPDPDPDPDDPPPPDDPPPQQDLVVLLVVLLVVLLVVLQCCLVVPDDDPVDDSVVSSVVSNVVSSVVSSVVSNVVSVVVRVVVVVVPPDDDDDDDPPPDDPDDDDD